Protein AF-A0A7S2MY04-F1 (afdb_monomer_lite)

Radius of gyration: 29.88 Å; chains: 1; bounding box: 58×73×57 Å

Organism: NCBI:txid327968

pLDDT: mean 73.75, std 12.82, range [47.81, 95.81]

Foldseek 3Di:
DQVVVCVDPVNVVVCVVLVHDCPDSVVVQVQQDPPPSDHDPVSVVVSSCVVRDDPCVVVVVVVVVVVVVVVVVVVVVVVCCVVPDDPPDDDDDDDDPDDDPDDDD

Secondary structure (DSSP, 8-state):
-HHHHTTSHHHHHHHHHTT---S-HHHHHHHH--SSS---HHHHHHHHHHHHSSHHHHHHHHHHHHHHHHHHHHHHHHHHHHHS--------PPP------PPP-

Sequence (105 aa):
EFKHVLSIDKVKMWLSAMELEVSDPDLLFDFLDDGDGAITVAELIDGVARLKGSARNIDLIAVMHNLSKLFEVVMDVQSQLVCCQPRVDDRAPHPQITPKKSVSL

Structure (mmCIF, N/CA/C/O backbone):
data_AF-A0A7S2MY04-F1
#
_entry.id   AF-A0A7S2MY04-F1
#
loop_
_atom_site.group_PDB
_atom_site.id
_atom_site.type_symbol
_atom_site.label_atom_id
_atom_site.label_alt_id
_atom_site.label_comp_id
_atom_site.label_asym_id
_atom_site.label_entity_id
_atom_site.label_seq_id
_atom_site.pdbx_PDB_ins_code
_atom_site.Cartn_x
_atom_site.Cartn_y
_atom_site.Cartn_z
_atom_site.occupancy
_atom_site.B_iso_or_equiv
_atom_site.auth_seq_id
_atom_site.auth_comp_id
_atom_site.auth_asym_id
_atom_site.auth_atom_id
_atom_site.pdbx_PDB_model_num
ATOM 1 N N . GLU A 1 1 ? 6.355 -14.088 -16.353 1.00 64.62 1 GLU A N 1
ATOM 2 C CA . GLU A 1 1 ? 7.169 -12.984 -16.917 1.00 64.62 1 GLU A CA 1
ATOM 3 C C . GLU A 1 1 ? 7.524 -11.924 -15.871 1.00 64.62 1 GLU A C 1
ATOM 5 O O . GLU A 1 1 ? 8.697 -11.600 -15.734 1.00 64.62 1 GLU A O 1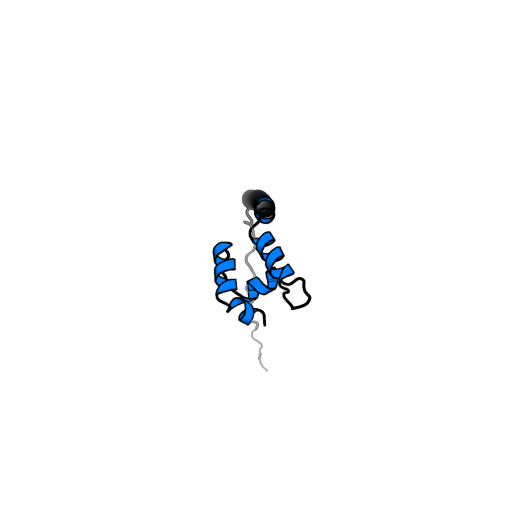
ATOM 10 N N . PHE A 1 2 ? 6.579 -11.488 -15.031 1.00 68.31 2 PHE A N 1
ATOM 11 C CA . PHE A 1 2 ? 6.831 -10.523 -13.949 1.00 68.31 2 PHE A CA 1
ATOM 12 C C . PHE A 1 2 ? 7.950 -10.905 -12.959 1.00 68.31 2 PHE A C 1
ATOM 14 O O . PHE A 1 2 ? 8.836 -10.098 -12.689 1.00 68.31 2 PHE A O 1
ATOM 21 N N . LYS A 1 3 ? 8.003 -12.164 -12.495 1.00 70.94 3 LYS A N 1
ATOM 22 C CA . LYS A 1 3 ? 9.101 -12.661 -11.632 1.00 70.94 3 LYS A CA 1
ATOM 23 C C . LYS A 1 3 ? 10.486 -12.501 -12.273 1.00 70.94 3 LYS A C 1
ATOM 25 O O . LYS A 1 3 ? 11.473 -12.311 -11.568 1.00 70.94 3 LYS A O 1
ATOM 30 N N . HIS A 1 4 ? 10.565 -12.550 -13.604 1.00 73.00 4 HIS A N 1
ATOM 31 C CA . HIS A 1 4 ? 11.813 -12.327 -14.328 1.00 73.00 4 HIS A CA 1
ATOM 32 C C . HIS A 1 4 ? 12.183 -10.838 -14.350 1.00 73.00 4 HIS A C 1
ATOM 34 O O . HIS A 1 4 ? 13.338 -10.497 -14.115 1.00 73.00 4 HIS A O 1
ATOM 40 N N . VAL A 1 5 ? 11.210 -9.940 -14.516 1.00 75.19 5 VAL A N 1
ATOM 41 C CA . VAL A 1 5 ? 11.426 -8.484 -14.422 1.00 75.19 5 VAL A CA 1
ATOM 42 C C . VAL A 1 5 ? 11.868 -8.077 -13.013 1.00 75.19 5 VAL A C 1
ATOM 44 O O . VAL A 1 5 ? 12.842 -7.342 -12.866 1.00 75.19 5 VAL A O 1
ATOM 47 N N . LEU A 1 6 ? 11.241 -8.638 -11.975 1.00 74.06 6 LEU A N 1
ATOM 48 C CA . LEU A 1 6 ? 11.660 -8.464 -10.580 1.00 74.06 6 LEU A CA 1
ATOM 49 C C . LEU A 1 6 ? 13.038 -9.064 -10.281 1.00 74.06 6 LEU A C 1
ATOM 51 O O . LEU A 1 6 ? 13.651 -8.711 -9.279 1.00 74.06 6 LEU A O 1
ATOM 55 N N . SER A 1 7 ? 13.545 -9.969 -11.124 1.00 76.69 7 SER A N 1
ATOM 56 C CA . SER A 1 7 ? 14.890 -10.529 -10.971 1.00 76.69 7 SER A CA 1
ATOM 57 C C . SER A 1 7 ? 15.993 -9.590 -11.474 1.00 76.69 7 SER A C 1
ATOM 59 O O . SER A 1 7 ? 17.145 -9.764 -11.083 1.00 76.69 7 SER A O 1
ATOM 61 N N . ILE A 1 8 ? 15.643 -8.570 -12.270 1.00 82.88 8 ILE A N 1
ATOM 62 C CA . ILE A 1 8 ? 16.577 -7.582 -12.818 1.00 82.88 8 ILE A CA 1
ATOM 63 C C . ILE A 1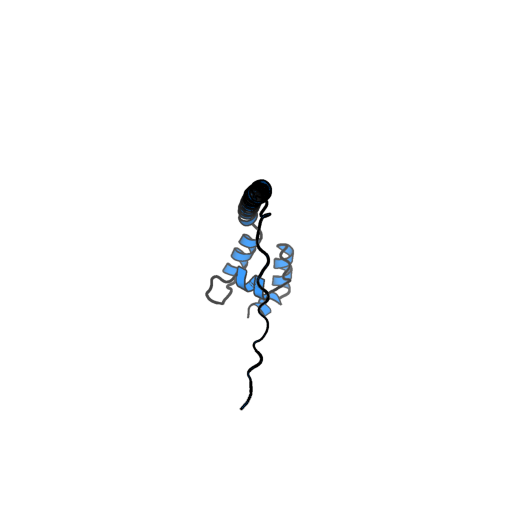 8 ? 17.079 -6.673 -11.692 1.00 82.88 8 ILE A C 1
ATOM 65 O O . ILE A 1 8 ? 16.301 -5.953 -11.066 1.00 82.88 8 ILE A O 1
ATOM 69 N N . ASP A 1 9 ? 18.396 -6.630 -11.485 1.00 82.31 9 ASP A N 1
ATOM 70 C CA . ASP A 1 9 ? 19.016 -5.875 -10.384 1.00 82.31 9 ASP A CA 1
ATOM 71 C C . ASP A 1 9 ? 18.649 -4.387 -10.377 1.00 82.31 9 ASP A C 1
ATOM 73 O O . ASP A 1 9 ? 18.445 -3.798 -9.318 1.00 82.31 9 ASP A O 1
ATOM 77 N N . LYS A 1 10 ? 18.491 -3.778 -11.558 1.00 82.25 10 LYS A N 1
ATOM 78 C CA . LYS A 1 10 ? 18.036 -2.385 -11.687 1.00 82.25 10 LYS A CA 1
ATOM 79 C C . LYS A 1 10 ? 16.621 -2.180 -11.140 1.00 82.25 10 LYS A C 1
ATOM 81 O O . LYS A 1 10 ? 16.367 -1.170 -10.495 1.00 82.25 10 LYS A O 1
ATOM 86 N N . VAL A 1 11 ? 15.719 -3.132 -11.384 1.00 81.81 11 VAL A N 1
ATOM 87 C CA . VAL A 1 11 ? 14.328 -3.078 -10.908 1.00 81.81 11 VAL A CA 1
ATOM 88 C C . VAL A 1 11 ? 14.284 -3.306 -9.400 1.00 81.81 11 VAL A C 1
ATOM 90 O O . VAL A 1 11 ? 13.625 -2.546 -8.697 1.00 81.81 11 VAL A O 1
ATOM 93 N N . LYS A 1 12 ? 15.055 -4.270 -8.879 1.00 80.44 12 LYS A N 1
ATOM 94 C CA . LYS A 1 12 ? 15.191 -4.484 -7.428 1.00 80.44 12 LYS A CA 1
ATOM 95 C C . LYS A 1 12 ? 15.717 -3.246 -6.718 1.00 80.44 12 LYS A C 1
ATOM 97 O O . LYS A 1 12 ? 15.123 -2.806 -5.745 1.00 80.44 12 LYS A O 1
ATOM 102 N N . MET A 1 13 ? 16.798 -2.662 -7.231 1.00 82.00 13 MET A N 1
ATOM 103 C CA . MET A 1 13 ? 17.401 -1.460 -6.657 1.00 82.00 13 MET A CA 1
ATOM 104 C C . MET A 1 13 ? 16.426 -0.279 -6.671 1.00 82.00 13 MET A C 1
ATOM 106 O O . MET A 1 13 ? 16.355 0.467 -5.698 1.00 82.00 13 MET A O 1
ATOM 110 N N . TRP A 1 14 ? 15.644 -0.131 -7.743 1.00 84.56 14 TRP A N 1
ATOM 111 C CA . TRP A 1 14 ? 14.605 0.892 -7.836 1.00 84.56 14 TRP A CA 1
ATOM 112 C C . TRP A 1 14 ? 13.463 0.665 -6.829 1.00 84.56 14 TRP A C 1
ATOM 114 O O . TRP A 1 14 ? 13.087 1.606 -6.135 1.00 84.56 14 TRP A O 1
ATOM 124 N N . LEU A 1 15 ? 12.974 -0.571 -6.666 1.00 80.19 15 LEU A N 1
ATOM 125 C CA . LEU A 1 15 ? 11.955 -0.915 -5.662 1.00 80.19 15 LEU A CA 1
ATOM 126 C C . LEU A 1 15 ? 12.465 -0.716 -4.227 1.00 80.19 15 LEU A C 1
ATOM 128 O O . LEU A 1 15 ? 11.766 -0.128 -3.404 1.00 80.19 15 LEU A O 1
ATOM 132 N N . SER A 1 16 ? 13.713 -1.102 -3.944 1.00 79.69 16 SER A N 1
ATOM 133 C CA . SER A 1 16 ? 14.353 -0.849 -2.649 1.00 79.69 16 SER A CA 1
ATOM 134 C C . SER A 1 16 ? 14.534 0.647 -2.376 1.00 79.69 16 SER A C 1
ATOM 136 O O . SER A 1 16 ? 14.296 1.089 -1.257 1.00 79.69 16 SER A O 1
ATOM 138 N N . ALA A 1 17 ? 14.879 1.456 -3.386 1.00 81.38 17 ALA A N 1
ATOM 139 C CA . ALA A 1 17 ? 14.918 2.918 -3.264 1.00 81.38 17 ALA A CA 1
ATOM 140 C C . ALA A 1 17 ? 13.521 3.532 -3.044 1.00 81.38 17 ALA A C 1
ATOM 142 O O . ALA A 1 17 ? 13.390 4.638 -2.514 1.00 81.38 17 ALA A O 1
ATOM 143 N N . MET A 1 18 ? 12.465 2.816 -3.436 1.00 76.06 18 MET A N 1
ATOM 144 C CA . MET A 1 18 ? 11.084 3.162 -3.119 1.00 76.06 18 MET A CA 1
ATOM 145 C C . MET A 1 18 ? 10.625 2.654 -1.745 1.00 76.06 18 MET A C 1
ATOM 147 O O . MET A 1 18 ? 9.491 2.947 -1.384 1.00 76.06 18 MET A O 1
ATOM 151 N N . GLU A 1 19 ? 11.504 2.016 -0.960 1.00 73.94 19 GLU A N 1
ATOM 152 C CA . GLU A 1 19 ? 11.212 1.394 0.346 1.00 73.94 19 GLU A CA 1
ATOM 153 C C . GLU A 1 19 ? 10.172 0.263 0.262 1.00 73.94 19 GLU A C 1
ATOM 155 O O . GLU A 1 19 ? 9.499 -0.059 1.238 1.00 73.94 19 GLU A O 1
ATOM 160 N N . LEU A 1 20 ? 10.044 -0.364 -0.910 1.00 73.62 20 LEU A N 1
ATOM 161 C CA . LEU A 1 20 ? 9.212 -1.546 -1.098 1.00 73.62 20 LEU A CA 1
ATOM 162 C C . LEU A 1 20 ? 10.076 -2.798 -0.973 1.00 73.62 20 LEU A C 1
ATOM 164 O O . LEU A 1 20 ? 10.908 -3.095 -1.834 1.00 73.62 20 LEU A O 1
ATOM 168 N N . GLU A 1 21 ? 9.865 -3.544 0.106 1.00 68.12 21 GLU A N 1
ATOM 169 C CA . GLU A 1 21 ? 10.475 -4.854 0.293 1.00 68.12 21 GLU A CA 1
ATOM 170 C C . GLU A 1 21 ? 9.609 -5.916 -0.396 1.00 68.12 21 GLU A C 1
ATOM 172 O O . GLU A 1 21 ? 8.460 -6.154 -0.025 1.00 68.12 21 GLU A O 1
ATOM 177 N N . VAL A 1 22 ? 10.145 -6.539 -1.447 1.00 68.69 22 VAL A N 1
ATOM 178 C CA . VAL A 1 22 ? 9.449 -7.593 -2.200 1.00 68.69 22 VAL A CA 1
ATOM 179 C C . VAL A 1 22 ? 9.578 -8.914 -1.440 1.00 68.69 22 VAL A C 1
ATOM 181 O O . VAL A 1 22 ? 10.355 -9.788 -1.819 1.00 68.69 22 VAL A O 1
ATOM 184 N N . SER A 1 23 ? 8.862 -9.043 -0.323 1.00 71.69 23 SER A N 1
ATOM 185 C CA . SER A 1 23 ? 8.824 -10.290 0.456 1.00 71.69 23 SER A CA 1
ATOM 186 C C . SER A 1 23 ? 7.979 -11.365 -0.232 1.00 71.69 23 SER A C 1
ATOM 188 O O . SER A 1 23 ? 8.304 -12.547 -0.148 1.00 71.69 23 SER A O 1
ATOM 190 N N . ASP A 1 24 ? 6.930 -10.948 -0.946 1.00 73.19 24 ASP A N 1
ATOM 191 C CA . ASP A 1 24 ? 6.054 -11.817 -1.727 1.00 73.19 24 ASP A CA 1
ATOM 192 C C . ASP A 1 24 ? 5.812 -11.203 -3.125 1.00 73.19 24 ASP A C 1
ATOM 194 O O . ASP A 1 24 ? 5.090 -10.210 -3.258 1.00 73.19 24 ASP A O 1
ATOM 198 N N . PRO A 1 25 ? 6.453 -11.741 -4.178 1.00 75.88 25 PRO A N 1
ATOM 199 C CA . PRO A 1 25 ? 6.312 -11.232 -5.536 1.00 75.88 25 PRO A CA 1
ATOM 200 C C . PRO A 1 25 ? 4.946 -11.538 -6.161 1.00 75.88 25 PRO A C 1
ATOM 202 O O . PRO A 1 25 ? 4.587 -10.860 -7.121 1.00 75.88 25 PRO A O 1
ATOM 205 N N . ASP A 1 26 ? 4.213 -12.536 -5.659 1.00 79.50 26 ASP A N 1
ATOM 206 C CA . ASP A 1 26 ? 2.872 -12.871 -6.149 1.00 79.50 26 ASP A CA 1
ATOM 207 C C . ASP A 1 26 ? 1.853 -11.872 -5.582 1.00 79.50 26 ASP A C 1
ATOM 209 O O . ASP A 1 26 ? 1.085 -11.277 -6.329 1.00 79.50 26 ASP A O 1
ATOM 213 N N . LEU A 1 27 ? 1.958 -11.542 -4.293 1.00 74.38 27 LEU A N 1
ATOM 214 C CA . LEU A 1 27 ? 1.145 -10.482 -3.691 1.00 74.38 27 LEU A CA 1
ATOM 215 C C . LEU A 1 27 ? 1.422 -9.103 -4.315 1.00 74.38 27 LEU A C 1
ATOM 217 O O . LEU A 1 27 ? 0.510 -8.300 -4.509 1.00 74.38 27 LEU A O 1
ATOM 221 N N . LEU A 1 28 ? 2.688 -8.805 -4.628 1.00 78.56 28 LEU A N 1
ATOM 222 C CA . LEU A 1 28 ? 3.040 -7.568 -5.324 1.00 78.56 28 LEU A CA 1
ATOM 223 C C . LEU A 1 28 ? 2.453 -7.532 -6.741 1.00 78.56 28 LEU A C 1
ATOM 225 O O . LEU A 1 28 ? 2.042 -6.463 -7.180 1.00 78.56 28 LEU A O 1
ATOM 229 N N . PHE A 1 29 ? 2.402 -8.672 -7.434 1.00 80.31 29 PHE A N 1
ATOM 230 C CA . PHE A 1 29 ? 1.754 -8.778 -8.740 1.00 80.31 29 PHE A CA 1
ATOM 231 C C . PHE A 1 29 ? 0.267 -8.422 -8.629 1.00 80.31 29 PHE A C 1
ATOM 233 O O . PHE A 1 29 ? -0.179 -7.498 -9.300 1.00 80.31 29 PHE A O 1
ATOM 240 N N . ASP A 1 30 ? -0.448 -9.041 -7.688 1.00 78.25 30 ASP A N 1
ATOM 241 C CA . ASP A 1 30 ? -1.881 -8.803 -7.462 1.00 78.25 30 ASP A CA 1
ATOM 242 C C . ASP A 1 30 ? -2.215 -7.338 -7.120 1.00 78.25 30 ASP A C 1
ATOM 244 O O . ASP A 1 30 ? -3.321 -6.864 -7.371 1.00 78.25 30 ASP A O 1
ATOM 248 N N . PHE A 1 31 ? -1.278 -6.594 -6.521 1.00 75.12 31 PHE A N 1
ATOM 249 C CA . PHE A 1 31 ? -1.482 -5.177 -6.192 1.00 75.12 31 PHE A CA 1
ATOM 250 C C . PHE A 1 31 ? -1.218 -4.202 -7.344 1.00 75.12 31 PHE A C 1
ATOM 252 O O . PHE A 1 31 ? -1.642 -3.036 -7.269 1.00 75.12 31 PHE A O 1
ATOM 259 N N . LEU A 1 32 ? -0.456 -4.640 -8.341 1.00 79.81 32 LEU A N 1
ATOM 260 C CA . LEU A 1 32 ? -0.019 -3.827 -9.471 1.00 79.81 32 LEU A CA 1
ATOM 261 C C . LEU A 1 32 ? -0.833 -4.122 -10.735 1.00 79.81 32 LEU A C 1
ATOM 263 O O . LEU A 1 32 ? -1.080 -3.187 -11.491 1.00 79.81 32 LEU A O 1
ATOM 267 N N . ASP A 1 33 ? -1.249 -5.376 -10.924 1.00 81.56 33 ASP A N 1
ATOM 268 C CA . ASP A 1 33 ? -2.128 -5.837 -12.001 1.00 81.56 33 ASP A CA 1
ATOM 269 C C . ASP A 1 33 ? -3.501 -5.148 -11.922 1.00 81.56 33 ASP A C 1
ATOM 271 O O . ASP A 1 33 ? -4.038 -4.913 -10.832 1.00 81.56 33 ASP A O 1
ATOM 275 N N . ASP A 1 34 ? -4.076 -4.803 -13.071 1.00 77.94 34 ASP A N 1
ATOM 276 C CA . ASP A 1 34 ? -5.401 -4.179 -13.164 1.00 77.94 34 ASP A CA 1
ATOM 277 C C . ASP A 1 34 ? -6.522 -5.190 -13.488 1.00 77.94 34 ASP A C 1
ATOM 279 O O . ASP A 1 34 ? -7.688 -4.809 -13.641 1.00 77.94 34 ASP A O 1
ATOM 283 N N . GLY A 1 35 ? -6.186 -6.485 -13.505 1.00 77.06 35 GLY A N 1
ATOM 284 C CA . GLY A 1 35 ? -7.081 -7.600 -13.791 1.00 77.06 35 GLY A CA 1
ATOM 285 C C . GLY A 1 35 ? -6.933 -8.179 -15.199 1.00 77.06 35 GLY A C 1
ATOM 286 O O . GLY A 1 35 ? -7.691 -9.093 -15.542 1.00 77.06 35 GLY A O 1
ATOM 287 N N . ASP A 1 36 ? -5.999 -7.679 -16.014 1.00 80.56 36 ASP A N 1
ATOM 288 C CA . ASP A 1 36 ? -5.676 -8.249 -17.325 1.00 80.56 36 ASP A CA 1
ATOM 289 C C . ASP A 1 36 ? -4.667 -9.422 -17.256 1.00 80.56 36 ASP A C 1
ATOM 291 O O . ASP A 1 36 ? -4.515 -10.172 -18.230 1.00 80.56 36 ASP A O 1
ATOM 295 N N . GLY A 1 37 ? -4.056 -9.651 -16.085 1.00 76.94 37 GLY A N 1
ATOM 296 C CA . GLY A 1 37 ? -3.090 -10.719 -15.843 1.00 76.94 37 GLY A CA 1
ATOM 297 C C . GLY A 1 37 ? -1.693 -10.426 -16.399 1.00 76.94 37 GLY A C 1
ATOM 298 O O . GLY A 1 37 ? -0.876 -11.353 -16.513 1.00 76.94 37 GLY A O 1
ATOM 299 N N . ALA A 1 38 ? -1.407 -9.175 -16.755 1.00 77.38 38 ALA A N 1
ATOM 300 C CA . ALA A 1 38 ? -0.121 -8.678 -17.198 1.00 77.38 38 ALA A CA 1
ATOM 301 C C . ALA A 1 38 ? 0.243 -7.372 -16.469 1.00 77.38 38 ALA A C 1
ATOM 303 O O . ALA A 1 38 ? -0.584 -6.561 -16.095 1.00 77.38 38 ALA A O 1
ATOM 304 N N . ILE A 1 39 ? 1.544 -7.134 -16.285 1.00 79.62 39 ILE A N 1
ATOM 305 C CA . ILE A 1 39 ? 2.014 -5.863 -15.723 1.00 79.62 39 ILE A CA 1
ATOM 306 C C . ILE A 1 39 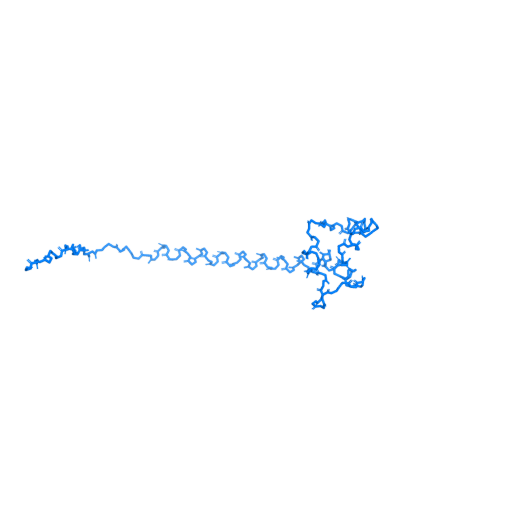? 2.875 -5.161 -16.753 1.00 79.62 39 ILE A C 1
ATOM 308 O O . ILE A 1 39 ? 3.991 -5.591 -17.075 1.00 79.62 39 ILE A O 1
ATOM 312 N N . THR A 1 40 ? 2.363 -4.043 -17.242 1.00 81.31 40 THR A N 1
ATOM 313 C CA . THR A 1 40 ? 3.100 -3.083 -18.046 1.00 81.31 40 THR A CA 1
ATOM 314 C C . THR A 1 40 ? 4.030 -2.239 -17.174 1.00 81.31 40 THR A C 1
ATOM 316 O O . THR A 1 40 ? 3.891 -2.110 -15.956 1.00 81.31 40 THR A O 1
ATOM 319 N N . VAL A 1 41 ? 5.023 -1.611 -17.809 1.00 78.06 41 VAL A N 1
ATOM 320 C CA . VAL A 1 41 ? 5.952 -0.705 -17.111 1.00 78.06 41 VAL A CA 1
ATOM 321 C C . VAL A 1 41 ? 5.214 0.495 -16.504 1.00 78.06 41 VAL A C 1
ATOM 323 O O . VAL A 1 41 ? 5.624 0.987 -15.456 1.00 78.06 41 VAL A O 1
ATOM 326 N N . ALA A 1 42 ? 4.130 0.954 -17.135 1.00 78.69 42 ALA A N 1
ATOM 327 C CA . ALA A 1 42 ? 3.313 2.049 -16.622 1.00 78.69 42 ALA A CA 1
ATOM 328 C C . ALA A 1 42 ? 2.566 1.638 -15.342 1.00 78.69 42 ALA A C 1
ATOM 330 O O . ALA A 1 42 ? 2.682 2.336 -14.338 1.00 78.69 42 ALA A O 1
ATOM 331 N N . GLU A 1 43 ? 1.909 0.472 -15.332 1.00 79.44 43 GLU A N 1
ATOM 332 C CA . GLU A 1 43 ? 1.244 -0.074 -14.135 1.00 79.44 43 GLU A CA 1
ATOM 333 C C . GLU A 1 43 ? 2.221 -0.339 -12.994 1.00 79.44 43 GLU A C 1
ATOM 335 O O . GLU A 1 43 ? 1.912 -0.062 -11.835 1.00 79.44 43 GLU A O 1
ATOM 340 N N . LEU A 1 44 ? 3.435 -0.803 -13.305 1.00 79.75 44 LEU A N 1
ATOM 341 C CA . LEU A 1 44 ? 4.482 -0.956 -12.299 1.00 79.75 44 LEU A CA 1
ATOM 342 C C . LEU A 1 44 ? 4.833 0.393 -11.652 1.00 79.75 44 LEU A C 1
ATOM 344 O O . LEU A 1 44 ? 4.932 0.473 -10.430 1.00 79.75 44 LEU A O 1
ATOM 348 N N . ILE A 1 45 ? 5.021 1.454 -12.443 1.00 79.12 45 ILE A N 1
ATOM 349 C CA . ILE A 1 45 ? 5.381 2.787 -11.934 1.00 79.12 45 ILE A CA 1
ATOM 350 C C . ILE A 1 45 ? 4.228 3.399 -11.133 1.00 79.12 45 ILE A C 1
ATOM 352 O O . ILE A 1 45 ? 4.438 3.826 -9.994 1.00 79.12 45 ILE A O 1
ATOM 356 N N . ASP A 1 46 ? 3.021 3.407 -11.693 1.00 78.88 46 ASP A N 1
ATOM 357 C CA . ASP A 1 46 ? 1.844 4.006 -11.062 1.00 78.88 46 ASP A CA 1
ATOM 358 C C . ASP A 1 46 ? 1.403 3.216 -9.827 1.00 78.88 46 ASP A C 1
ATOM 360 O O . ASP A 1 46 ? 1.081 3.796 -8.787 1.00 78.88 46 ASP A O 1
ATOM 364 N N . GLY A 1 47 ? 1.447 1.887 -9.894 1.00 79.19 47 GLY A N 1
ATOM 365 C CA . GLY A 1 47 ? 1.120 1.013 -8.778 1.00 79.19 47 GLY A CA 1
ATOM 366 C C . GLY A 1 47 ? 2.111 1.151 -7.618 1.00 79.19 47 GLY A C 1
ATOM 367 O O . GLY A 1 47 ? 1.688 1.258 -6.464 1.00 79.19 47 GLY A O 1
ATOM 368 N N . VAL A 1 48 ? 3.415 1.263 -7.902 1.00 78.88 48 VAL A N 1
ATOM 369 C CA . VAL A 1 48 ? 4.455 1.549 -6.893 1.00 78.88 48 VAL A CA 1
ATOM 370 C C . VAL A 1 48 ? 4.290 2.950 -6.297 1.00 78.88 48 VAL A C 1
ATOM 372 O O . VAL A 1 48 ? 4.375 3.116 -5.077 1.00 78.88 48 VAL A O 1
ATOM 375 N N . ALA A 1 49 ? 3.990 3.958 -7.120 1.00 75.88 49 ALA A N 1
ATOM 376 C CA . ALA A 1 49 ? 3.710 5.312 -6.645 1.00 75.88 49 ALA A CA 1
ATOM 377 C C . ALA A 1 49 ? 2.467 5.355 -5.739 1.00 75.88 49 ALA A C 1
ATOM 379 O O . ALA A 1 49 ? 2.478 6.032 -4.710 1.00 75.88 49 ALA A O 1
ATOM 380 N N . ARG A 1 50 ? 1.428 4.577 -6.065 1.00 73.81 50 ARG A N 1
ATOM 381 C CA . ARG A 1 50 ? 0.203 4.414 -5.265 1.00 73.81 50 ARG A CA 1
ATOM 382 C C . ARG A 1 50 ? 0.442 3.655 -3.958 1.00 73.81 50 ARG A C 1
ATOM 384 O O . ARG A 1 50 ? -0.175 3.974 -2.945 1.00 73.81 50 ARG A O 1
ATOM 391 N N . LEU A 1 51 ? 1.338 2.668 -3.960 1.00 72.50 51 LEU A N 1
ATOM 392 C CA . LEU A 1 51 ? 1.762 1.949 -2.753 1.00 72.50 51 LEU A CA 1
ATOM 393 C C . LEU A 1 51 ? 2.515 2.867 -1.776 1.00 72.50 51 LEU A C 1
ATOM 395 O O . LEU A 1 51 ? 2.305 2.764 -0.570 1.00 72.50 51 LEU A O 1
ATOM 399 N N . LYS A 1 52 ? 3.340 3.786 -2.292 1.00 68.19 52 LYS A N 1
ATOM 400 C CA . LYS A 1 52 ? 4.161 4.710 -1.492 1.00 68.19 52 LYS A CA 1
ATOM 401 C C . LYS A 1 52 ? 3.430 5.991 -1.071 1.00 68.19 52 LYS A C 1
ATOM 403 O O . LYS A 1 52 ? 3.649 6.523 0.017 1.00 68.19 52 LYS A O 1
ATOM 408 N N . GLY A 1 53 ? 2.596 6.538 -1.946 1.00 63.88 53 GLY A N 1
ATOM 409 C CA . GLY A 1 53 ? 2.024 7.866 -1.786 1.00 63.88 53 GLY A CA 1
ATOM 410 C C . GLY A 1 53 ? 0.737 7.860 -0.974 1.00 63.88 53 GLY A C 1
ATOM 411 O O . GLY A 1 53 ? -0.317 7.664 -1.552 1.00 63.88 53 GLY A O 1
ATOM 412 N N . SER A 1 54 ? 0.816 8.165 0.325 1.00 53.00 54 SER A N 1
ATOM 413 C CA . SER A 1 54 ? -0.120 9.014 1.101 1.00 53.00 54 SER A CA 1
ATOM 414 C C . SER A 1 54 ? -1.642 8.717 1.120 1.00 53.00 54 SER A C 1
ATOM 416 O O . SER A 1 54 ? -2.225 8.710 2.203 1.00 53.00 54 SER A O 1
ATOM 418 N N . ALA A 1 55 ? -2.302 8.436 -0.008 1.0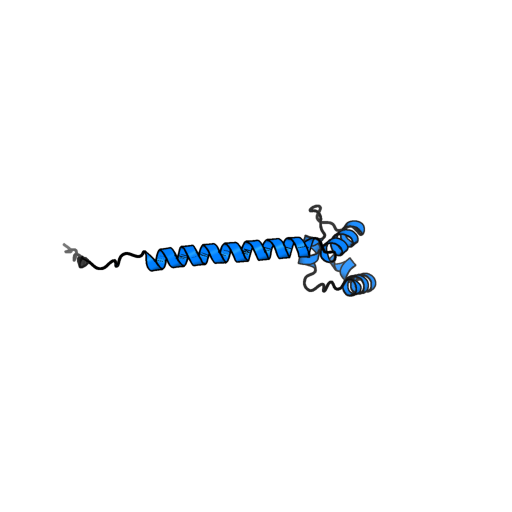0 51.81 55 ALA A N 1
ATOM 419 C CA . ALA A 1 55 ? -3.731 8.131 -0.100 1.00 51.81 55 ALA A CA 1
ATOM 420 C C . ALA A 1 55 ? -4.116 6.944 0.798 1.00 51.81 55 ALA A C 1
ATOM 422 O O . ALA A 1 55 ? -5.063 7.029 1.573 1.00 51.81 55 ALA A O 1
ATOM 423 N N . ARG A 1 56 ? -3.278 5.896 0.835 1.00 58.44 56 ARG A N 1
ATOM 424 C CA . ARG A 1 56 ? -3.475 4.752 1.735 1.00 58.44 56 ARG A CA 1
ATOM 425 C C . 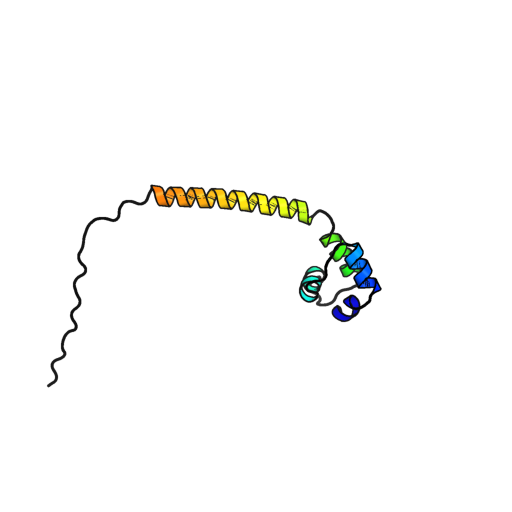ARG A 1 56 ? -3.363 5.104 3.216 1.00 58.44 56 ARG A C 1
ATOM 427 O O . ARG A 1 56 ? -3.973 4.416 4.015 1.00 58.44 56 ARG A O 1
ATOM 434 N N . ASN A 1 57 ? -2.601 6.126 3.605 1.00 60.44 57 ASN A N 1
ATOM 435 C CA . ASN A 1 57 ? -2.395 6.428 5.024 1.00 60.44 57 ASN A CA 1
ATOM 436 C C . ASN A 1 57 ? -3.635 7.101 5.626 1.00 60.44 57 ASN A C 1
ATOM 438 O O . ASN A 1 57 ? -4.113 6.677 6.670 1.00 60.44 57 ASN A O 1
ATOM 442 N N . ILE A 1 58 ? -4.222 8.078 4.930 1.00 66.12 58 ILE A N 1
ATOM 443 C CA . ILE A 1 58 ? -5.461 8.727 5.390 1.00 66.12 58 ILE A CA 1
ATOM 444 C C . ILE A 1 58 ? -6.622 7.729 5.400 1.00 66.12 58 ILE A C 1
ATOM 446 O O . ILE A 1 58 ? -7.338 7.643 6.399 1.00 66.12 58 ILE A O 1
ATOM 450 N N . ASP A 1 59 ? -6.769 6.937 4.336 1.00 70.81 59 ASP A N 1
ATOM 451 C CA . ASP A 1 59 ? -7.816 5.917 4.265 1.00 70.81 59 ASP A CA 1
ATOM 452 C C . ASP A 1 59 ? -7.611 4.827 5.329 1.00 70.81 59 ASP A C 1
ATOM 454 O O . ASP A 1 59 ? -8.568 4.410 5.981 1.00 70.81 59 ASP A O 1
ATOM 458 N N . LEU A 1 60 ? -6.365 4.416 5.591 1.00 76.44 60 LEU A N 1
ATOM 459 C CA . LEU A 1 60 ? -6.043 3.466 6.658 1.00 76.44 60 LEU A CA 1
ATOM 460 C C . LEU A 1 60 ? -6.325 4.053 8.043 1.00 76.44 60 LEU A C 1
ATOM 462 O O . LEU A 1 60 ? -6.918 3.367 8.869 1.00 76.44 60 LEU A O 1
ATOM 466 N N . ILE A 1 61 ? -5.973 5.316 8.297 1.00 76.00 61 ILE A N 1
ATOM 467 C CA . ILE A 1 61 ? -6.314 6.014 9.545 1.00 76.00 61 ILE A CA 1
ATOM 468 C C . ILE A 1 61 ? -7.837 6.066 9.721 1.00 76.00 61 ILE A C 1
ATOM 470 O O . ILE A 1 61 ? -8.333 5.808 10.818 1.00 76.00 61 ILE A O 1
ATOM 474 N N . ALA A 1 62 ? -8.594 6.345 8.656 1.00 82.88 62 ALA A N 1
ATOM 475 C CA . ALA A 1 62 ? -10.054 6.355 8.697 1.00 82.88 62 ALA A CA 1
ATOM 476 C C . ALA A 1 62 ? -10.631 4.959 8.991 1.00 82.88 62 ALA A C 1
ATOM 478 O O . ALA A 1 62 ? -11.527 4.826 9.829 1.00 82.88 62 ALA A O 1
ATOM 479 N N . VAL A 1 63 ? -10.089 3.908 8.368 1.00 86.19 63 VAL A N 1
ATOM 480 C CA . VAL A 1 63 ? -10.461 2.514 8.652 1.00 86.19 63 VAL A CA 1
ATOM 481 C C . VAL A 1 63 ? -10.131 2.145 10.098 1.00 86.19 63 VAL A C 1
ATOM 483 O O . VAL A 1 63 ? -10.998 1.622 10.794 1.00 86.19 63 VAL A O 1
ATOM 486 N N . MET A 1 64 ? -8.931 2.464 10.588 1.00 86.06 64 MET A N 1
ATOM 487 C CA . MET A 1 64 ? -8.539 2.222 11.981 1.00 86.06 64 MET A CA 1
ATOM 488 C C . MET A 1 64 ? -9.454 2.968 12.957 1.00 86.06 64 MET A C 1
ATOM 490 O O . MET A 1 64 ? -9.899 2.385 13.942 1.00 86.06 64 MET A O 1
ATOM 494 N N . HIS A 1 65 ? -9.810 4.221 12.660 1.00 91.06 65 HIS A N 1
ATOM 495 C CA . HIS A 1 65 ? -10.766 4.978 13.464 1.00 91.06 65 HIS A CA 1
ATOM 496 C C . HIS A 1 65 ? -12.143 4.295 13.497 1.00 91.06 65 HIS A C 1
ATOM 498 O O . HIS A 1 65 ? -12.753 4.182 14.567 1.00 91.06 65 HIS A O 1
ATOM 504 N N . ASN A 1 66 ? -12.640 3.841 12.346 1.00 92.12 66 ASN A N 1
ATOM 505 C CA . ASN A 1 66 ? -13.929 3.159 12.256 1.00 92.12 66 ASN A CA 1
ATOM 506 C C . ASN A 1 66 ? -13.915 1.813 12.994 1.00 92.12 66 ASN A C 1
ATOM 508 O O . ASN A 1 66 ? -14.890 1.489 13.671 1.00 92.12 66 ASN A O 1
ATOM 512 N N . LEU A 1 67 ? -12.807 1.070 12.932 1.00 94.12 67 LEU A N 1
ATOM 513 C CA . LEU A 1 67 ? -12.624 -0.166 13.691 1.00 94.12 67 LEU A CA 1
ATOM 514 C C . LEU A 1 67 ? -12.642 0.092 15.200 1.00 94.12 67 LEU A C 1
ATOM 516 O O . LEU A 1 67 ? -13.363 -0.604 15.909 1.00 94.12 67 LEU A O 1
ATOM 520 N N . SER A 1 68 ? -11.934 1.114 15.693 1.00 92.06 68 SER A N 1
ATOM 521 C CA . SER A 1 68 ? -11.960 1.477 17.119 1.00 92.06 68 SER A CA 1
ATOM 522 C C . SER A 1 68 ? -13.377 1.794 17.608 1.00 92.06 68 SER A C 1
ATOM 524 O O . SER A 1 68 ? -13.797 1.277 18.639 1.00 92.06 68 SER A O 1
ATOM 526 N N . LYS A 1 69 ? -14.154 2.561 16.830 1.00 94.00 69 LYS A N 1
ATOM 527 C CA . LYS A 1 69 ? -15.568 2.846 17.140 1.00 94.00 69 LYS A CA 1
ATOM 528 C C . LYS A 1 69 ? -16.424 1.581 17.167 1.00 94.00 69 LYS A C 1
ATOM 530 O O . LYS A 1 69 ? -17.284 1.434 18.030 1.00 94.00 69 LYS A O 1
ATOM 535 N N . LEU A 1 70 ? -16.206 0.670 16.219 1.00 95.81 70 LEU A N 1
ATOM 536 C CA . LEU A 1 70 ? -16.933 -0.595 16.169 1.00 95.81 70 LEU A CA 1
ATOM 537 C C . LEU A 1 70 ? -16.623 -1.443 17.408 1.00 95.81 70 LEU A C 1
ATOM 539 O O . LEU A 1 70 ? -17.547 -1.984 18.011 1.00 95.81 70 LEU A O 1
ATOM 543 N N . PHE A 1 71 ? -15.357 -1.507 17.828 1.00 95.81 71 PHE A N 1
ATOM 544 C CA . PHE A 1 71 ? -14.970 -2.193 19.061 1.00 95.81 71 PHE A CA 1
ATOM 545 C C . PHE A 1 71 ? -15.641 -1.598 20.300 1.00 95.81 71 PHE A C 1
ATOM 547 O O . PHE A 1 71 ? -16.156 -2.361 21.113 1.00 95.81 71 PHE A O 1
ATOM 554 N N . GLU A 1 72 ? -15.698 -0.270 20.428 1.00 94.50 72 GLU A N 1
ATOM 555 C CA . GLU A 1 72 ? -16.399 0.391 21.540 1.00 94.50 72 GLU A CA 1
ATOM 556 C C . GLU A 1 72 ? -17.877 -0.013 21.603 1.00 94.50 72 GLU A C 1
ATOM 558 O O . GLU A 1 72 ? -18.362 -0.415 22.661 1.00 94.50 72 GLU A O 1
ATOM 563 N N . VAL A 1 73 ? -18.578 0.011 20.464 1.00 94.62 73 VAL A N 1
ATOM 564 C CA . VAL A 1 73 ? -19.989 -0.404 20.390 1.00 94.62 73 VAL A CA 1
AT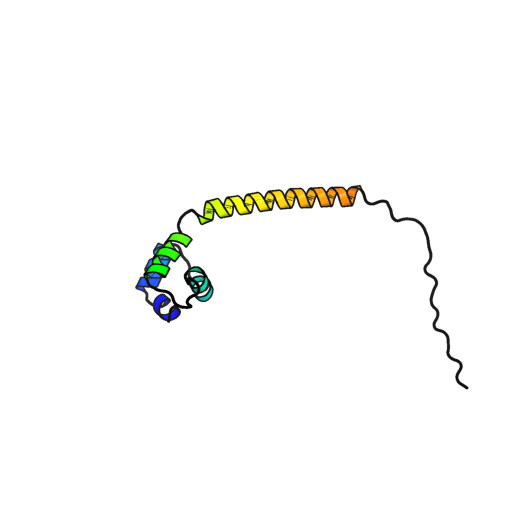OM 565 C C . VAL A 1 73 ? -20.149 -1.882 20.744 1.00 94.62 73 VAL A C 1
ATOM 567 O O . VAL A 1 73 ? -21.060 -2.243 21.485 1.00 94.62 73 VAL A O 1
ATOM 570 N N . VAL A 1 74 ? -19.267 -2.752 20.248 1.00 95.00 74 VAL A N 1
ATOM 571 C CA . VAL A 1 74 ? -19.312 -4.189 20.559 1.00 95.00 74 VAL A CA 1
ATOM 572 C C . VAL A 1 74 ? -19.087 -4.441 22.051 1.00 95.00 74 VAL A C 1
ATOM 574 O O . VAL A 1 74 ? -19.798 -5.257 22.637 1.00 95.00 74 VAL A O 1
ATOM 577 N N . MET A 1 75 ? -18.146 -3.734 22.681 1.00 92.69 75 MET A N 1
ATOM 578 C CA . MET A 1 75 ? -17.895 -3.842 24.121 1.00 92.69 75 MET A CA 1
ATOM 579 C C . MET A 1 75 ? -19.071 -3.328 24.953 1.00 92.69 75 MET A C 1
ATOM 581 O O . MET A 1 75 ? -19.422 -3.948 25.958 1.00 92.69 75 MET A O 1
ATOM 585 N N . ASP A 1 76 ? -19.704 -2.234 24.532 1.00 92.25 76 ASP A N 1
ATOM 586 C CA . ASP A 1 76 ? -20.890 -1.703 25.203 1.00 92.25 76 ASP A CA 1
ATOM 587 C C . ASP A 1 76 ? -22.066 -2.685 25.117 1.00 92.25 76 ASP A C 1
ATOM 589 O O . ASP A 1 76 ? -22.647 -3.060 26.136 1.00 92.25 76 ASP A O 1
ATOM 593 N N . VAL A 1 77 ? -22.344 -3.216 23.922 1.00 91.69 77 VAL A N 1
ATOM 594 C CA . VAL A 1 77 ? -23.370 -4.252 23.723 1.00 91.69 77 VAL A CA 1
ATOM 595 C C . VAL A 1 77 ? -23.062 -5.497 24.558 1.00 91.69 77 VAL A C 1
ATOM 597 O O . VAL A 1 77 ? -23.957 -6.042 25.204 1.00 91.69 77 VAL A O 1
ATOM 600 N N . GLN A 1 78 ? -21.804 -5.942 24.602 1.00 89.94 78 GLN A N 1
ATOM 601 C CA . GLN A 1 78 ? -21.394 -7.068 25.442 1.00 89.94 78 GLN A CA 1
ATOM 602 C C . GLN A 1 78 ? -21.652 -6.789 26.930 1.00 89.94 78 GLN A C 1
ATOM 604 O O . GLN A 1 78 ? -22.183 -7.654 27.627 1.00 89.94 78 GLN A O 1
ATOM 609 N N . SER A 1 79 ? -21.316 -5.591 27.411 1.00 86.94 79 SER A N 1
ATOM 610 C CA . SER A 1 79 ? -21.552 -5.169 28.795 1.00 86.94 79 SER A CA 1
ATOM 611 C C . SER A 1 79 ? -23.042 -5.176 29.144 1.00 86.94 79 SER A C 1
ATOM 613 O O . SER A 1 79 ? -23.430 -5.708 30.186 1.00 86.94 79 SER A O 1
ATOM 615 N N . GLN A 1 80 ? -23.893 -4.678 28.242 1.00 84.56 80 GLN A N 1
ATOM 616 C CA . GLN A 1 80 ? -25.347 -4.694 28.412 1.00 84.56 80 GLN A CA 1
ATOM 617 C C . GLN A 1 80 ? -25.906 -6.121 28.474 1.00 84.56 80 GLN A C 1
ATOM 619 O O . GLN A 1 80 ? -26.743 -6.429 29.320 1.00 84.56 80 GLN A O 1
ATOM 624 N N . LEU A 1 81 ? -25.413 -7.030 27.630 1.00 78.31 81 LEU A N 1
ATOM 625 C CA . LEU A 1 81 ? -25.827 -8.434 27.674 1.00 78.31 81 LEU A CA 1
ATOM 626 C C . LEU A 1 81 ? -25.373 -9.133 28.965 1.00 78.31 81 LEU A C 1
ATOM 628 O O . LEU A 1 81 ? -26.117 -9.949 29.505 1.00 78.31 81 LEU A O 1
ATOM 632 N N . VAL A 1 82 ? -24.187 -8.801 29.485 1.00 79.69 82 VAL A N 1
ATOM 633 C CA . VAL A 1 82 ? -23.666 -9.354 30.747 1.00 79.69 82 VAL A CA 1
ATOM 634 C C . VAL A 1 82 ? -24.404 -8.785 31.965 1.00 79.69 82 VAL A C 1
ATOM 636 O O . VAL A 1 82 ? -24.657 -9.525 32.915 1.00 79.69 82 VAL A O 1
ATOM 639 N N . CYS A 1 83 ? -24.794 -7.506 31.954 1.00 66.88 83 CYS A N 1
ATOM 640 C CA . CYS A 1 83 ? -25.503 -6.887 33.078 1.00 66.88 83 CYS A CA 1
ATOM 641 C C . CYS A 1 83 ? -27.014 -7.182 33.088 1.00 66.88 83 CYS A C 1
ATOM 643 O O . CYS A 1 83 ? -27.626 -7.174 34.157 1.00 66.88 83 CYS A O 1
ATOM 645 N N . CYS A 1 84 ? -27.612 -7.484 31.930 1.00 53.56 84 CYS A N 1
ATOM 646 C CA . CYS A 1 84 ? -29.036 -7.793 31.800 1.00 53.56 84 CYS A CA 1
ATOM 647 C C . CYS A 1 84 ? -29.364 -9.291 31.758 1.00 53.56 84 CYS A C 1
ATOM 649 O O . CYS A 1 84 ? -30.530 -9.617 31.533 1.00 53.56 84 CYS A O 1
ATOM 651 N N . GLN A 1 85 ? -28.419 -10.216 31.987 1.00 56.09 85 GLN A N 1
ATOM 652 C CA . GLN A 1 85 ? -28.804 -11.623 32.127 1.00 56.09 85 GLN A CA 1
ATOM 653 C C . GLN A 1 85 ? -29.699 -11.801 33.370 1.00 56.09 85 GLN A C 1
ATOM 655 O O . GLN A 1 85 ? -29.233 -11.607 34.497 1.00 56.09 85 GLN A O 1
ATOM 660 N N . PRO A 1 86 ? -30.970 -12.224 33.210 1.00 52.75 86 PRO A N 1
ATOM 661 C CA . PRO A 1 86 ? -31.712 -12.767 34.331 1.00 52.75 86 PRO A CA 1
ATOM 662 C C . PRO A 1 86 ? -30.986 -14.040 34.771 1.00 52.75 86 PRO A C 1
ATOM 664 O O . PRO A 1 86 ? -30.627 -14.870 33.932 1.00 52.75 86 PRO A O 1
ATOM 667 N N . ARG A 1 87 ? -30.768 -14.208 36.081 1.00 47.81 87 ARG A N 1
ATOM 668 C CA . ARG A 1 87 ? -30.325 -15.489 36.640 1.00 47.81 87 ARG A CA 1
ATOM 669 C C . ARG A 1 87 ? -31.298 -16.567 36.170 1.00 47.81 87 ARG A C 1
ATOM 671 O O . ARG A 1 87 ? -32.439 -16.599 36.624 1.00 47.81 87 ARG A O 1
ATOM 678 N N . VAL A 1 88 ? -30.854 -17.442 35.273 1.00 59.38 88 VAL A N 1
ATOM 679 C CA . VAL A 1 88 ? -31.567 -18.683 34.972 1.00 59.38 88 VAL A CA 1
ATOM 680 C C . VAL A 1 88 ? -31.272 -19.640 36.123 1.00 59.38 88 VAL A C 1
ATOM 682 O O . VAL A 1 88 ? -30.437 -20.529 36.011 1.00 59.38 88 VAL A O 1
ATOM 685 N N . ASP A 1 89 ? -31.908 -19.396 37.263 1.00 60.22 89 ASP A N 1
ATOM 686 C CA . ASP A 1 89 ? -32.030 -20.386 38.324 1.00 60.22 89 ASP A CA 1
ATOM 687 C C . ASP A 1 89 ? -33.502 -20.463 38.709 1.00 60.22 89 ASP A C 1
ATOM 689 O O . ASP A 1 89 ? -34.003 -19.617 39.442 1.00 60.22 89 ASP A O 1
ATOM 693 N N . ASP A 1 90 ? -34.217 -21.398 38.078 1.00 56.19 90 ASP A N 1
ATOM 694 C CA . ASP A 1 90 ? -35.168 -22.265 38.770 1.00 56.19 90 ASP A CA 1
ATOM 695 C C . ASP A 1 90 ? -35.830 -23.269 37.797 1.00 56.19 90 ASP A C 1
ATOM 697 O O . ASP A 1 90 ? -36.631 -22.911 36.933 1.00 56.19 90 ASP A O 1
ATOM 701 N N . ARG A 1 91 ? -35.588 -24.562 38.080 1.00 55.31 91 ARG A N 1
ATOM 702 C CA . ARG A 1 91 ? -36.531 -25.699 37.944 1.00 55.31 91 ARG A CA 1
ATOM 703 C C . ARG A 1 91 ? -36.646 -26.454 36.596 1.00 55.31 91 ARG A C 1
ATOM 705 O O . ARG A 1 91 ? -37.512 -26.173 35.777 1.00 55.31 91 ARG A O 1
ATOM 712 N N . ALA A 1 92 ? -35.924 -27.579 36.480 1.00 53.50 92 ALA A N 1
ATOM 713 C CA . ALA A 1 92 ? -36.506 -28.936 36.587 1.00 53.50 92 ALA A CA 1
ATOM 714 C C . ALA A 1 92 ? -35.423 -30.041 36.481 1.00 53.50 92 ALA A C 1
ATOM 716 O O . ALA A 1 92 ? -34.546 -29.950 35.623 1.00 53.50 92 ALA A O 1
ATOM 717 N N . PRO A 1 93 ? -35.484 -31.121 37.286 1.00 55.31 93 PRO A N 1
ATOM 718 C CA . PRO A 1 93 ? -34.662 -32.309 37.067 1.00 55.31 93 PRO A CA 1
ATOM 719 C C . PRO A 1 93 ? -35.020 -32.960 35.727 1.00 55.31 93 PRO A C 1
ATOM 721 O O . PRO A 1 93 ? -36.185 -33.272 35.474 1.00 55.31 93 PRO A O 1
ATOM 724 N N . HIS A 1 94 ? -34.022 -33.193 34.875 1.00 53.72 94 HIS A N 1
ATOM 725 C CA . HIS A 1 94 ? -34.202 -33.959 33.646 1.00 53.72 94 HIS A CA 1
ATOM 726 C C . HIS A 1 94 ? -34.669 -35.390 33.980 1.00 53.72 94 HIS A C 1
ATOM 728 O O . HIS A 1 94 ? -34.043 -36.052 34.814 1.00 53.72 94 HIS A O 1
ATOM 734 N N . PRO A 1 95 ? -35.747 -35.902 33.358 1.00 51.16 95 PRO A N 1
ATOM 735 C CA . PRO A 1 95 ? -36.147 -37.286 33.546 1.00 51.16 95 PRO A CA 1
ATOM 736 C C . PRO A 1 95 ? -35.094 -38.201 32.914 1.00 51.16 95 PRO A C 1
ATOM 738 O O . PRO A 1 95 ? -34.784 -38.097 31.728 1.00 51.16 95 PRO A O 1
ATOM 741 N N . GLN A 1 96 ? -34.548 -39.103 33.728 1.00 55.84 96 GLN A N 1
ATOM 742 C CA . GLN A 1 96 ? -33.617 -40.137 33.292 1.00 55.84 96 GLN A CA 1
ATOM 743 C C . GLN A 1 96 ? -34.323 -41.066 32.298 1.00 55.84 96 GLN A C 1
ATOM 745 O O . GLN A 1 96 ? -35.196 -41.850 32.678 1.00 55.84 96 GLN A O 1
ATOM 750 N N . ILE A 1 97 ? -33.944 -40.993 31.022 1.00 55.50 97 ILE A N 1
ATOM 751 C CA . ILE A 1 97 ? -34.351 -41.977 30.019 1.00 55.50 97 ILE A CA 1
ATOM 752 C C . ILE A 1 97 ? -33.546 -43.246 30.307 1.00 55.50 97 ILE A C 1
ATOM 754 O O . ILE A 1 97 ? -32.381 -43.362 29.931 1.00 55.50 97 ILE A O 1
ATOM 758 N N . THR A 1 98 ? -34.149 -44.200 31.013 1.00 62.81 98 THR A N 1
ATOM 759 C CA . THR A 1 98 ? -33.583 -45.546 31.128 1.00 62.81 98 THR A CA 1
ATOM 760 C C . THR A 1 98 ? -33.834 -46.316 29.826 1.00 62.81 98 THR A C 1
ATOM 762 O O . THR A 1 98 ? -34.906 -46.189 29.223 1.00 62.81 98 THR A O 1
ATOM 765 N N . PRO A 1 99 ? -32.871 -47.123 29.347 1.00 51.66 99 PRO A N 1
ATOM 766 C CA . PRO A 1 99 ? -33.076 -47.923 28.150 1.00 51.66 99 PRO A CA 1
ATOM 767 C C . PRO A 1 99 ? -34.080 -49.045 28.441 1.00 51.66 99 PRO A C 1
ATOM 769 O O . PRO A 1 99 ? -33.886 -49.864 29.345 1.00 51.66 99 PRO A O 1
ATOM 772 N N . LYS A 1 100 ? -35.163 -49.095 27.656 1.00 54.91 100 LYS A N 1
ATOM 773 C CA . LYS A 1 100 ? -36.111 -50.214 27.646 1.00 54.91 100 LYS A CA 1
ATOM 774 C C . LYS A 1 100 ? -35.363 -51.481 27.222 1.00 54.91 100 LYS A C 1
ATOM 776 O O . LYS A 1 100 ? -34.891 -51.570 26.093 1.00 54.91 100 LYS A O 1
ATOM 781 N N . LYS A 1 101 ? -35.267 -52.466 28.118 1.00 54.53 101 LYS A N 1
ATOM 782 C CA . LYS A 1 101 ? -34.860 -53.828 27.754 1.00 54.53 101 LYS A CA 1
ATOM 783 C C . LYS A 1 101 ? -35.944 -54.409 26.844 1.00 54.53 101 LYS A C 1
ATOM 785 O O . LYS A 1 101 ? -37.052 -54.662 27.313 1.00 54.53 101 LYS A O 1
ATOM 790 N N . SER A 1 102 ? -35.642 -54.592 25.560 1.00 56.16 102 SER A N 1
ATOM 791 C CA . SER A 1 102 ? -36.461 -55.432 24.686 1.00 56.16 102 SER A CA 1
ATOM 792 C C . SER A 1 102 ? -36.374 -56.870 25.182 1.00 56.16 102 SER A C 1
ATOM 794 O O . SER A 1 102 ? -35.292 -57.445 25.270 1.00 56.16 102 SER A O 1
ATOM 796 N N . VAL A 1 103 ? -37.529 -57.415 25.549 1.00 58.78 103 VAL A N 1
ATOM 797 C CA . VAL A 1 103 ? -37.738 -58.837 25.804 1.00 58.78 103 VAL A CA 1
ATOM 798 C C . VAL A 1 103 ? -37.680 -59.549 24.454 1.00 58.78 103 VAL A C 1
ATOM 800 O O . VAL A 1 103 ? -38.486 -59.250 23.574 1.00 58.78 103 VAL A O 1
ATOM 803 N N . SER A 1 104 ? -36.713 -60.450 24.287 1.00 51.66 104 SER A N 1
ATOM 804 C CA . SER A 1 104 ? -36.688 -61.411 23.184 1.00 51.66 104 SER A CA 1
ATOM 805 C C . SER A 1 104 ? -37.638 -62.566 23.502 1.00 51.66 104 SER A C 1
ATOM 807 O O . SER A 1 104 ? -37.565 -63.130 24.596 1.00 51.66 104 SER A O 1
ATOM 809 N N . LEU A 1 105 ? -38.523 -62.870 22.551 1.00 50.78 105 LEU A N 1
ATOM 810 C CA . LEU A 1 105 ? -39.211 -64.157 22.419 1.00 50.78 105 LEU A CA 1
ATOM 811 C C . LEU A 1 105 ? -38.251 -65.207 21.852 1.00 50.78 105 LEU A C 1
ATOM 813 O O . LEU A 1 105 ? -37.397 -64.813 21.024 1.00 50.78 105 LEU A O 1
#